Protein AF-A0A4S1F0Q1-F1 (afdb_monomer_lite)

Sequence (139 aa):
LTDDAETRSHYPFAFRLAIGYELTPRQLGVTFEIANTGDEPLPASIGAHPAFNWPLLPELPKEAYRLTFVDSEQAPVRRLKDGLLLPDPQPTPIEGKTLALYEKLFDDDAVILDRPASTSVRYAAARGPAIEMSWRGFN

Radius of gyration: 18.29 Å; chains: 1; bounding box: 44×40×54 Å

pLDDT: mean 96.45, std 3.93, range [58.09, 98.75]

Structure (mmCIF, N/CA/C/O backbone):
data_AF-A0A4S1F0Q1-F1
#
_entry.id   AF-A0A4S1F0Q1-F1
#
loop_
_atom_site.group_PDB
_atom_site.id
_atom_site.type_symbol
_atom_site.label_atom_id
_atom_site.label_alt_id
_atom_site.label_comp_id
_atom_site.label_asym_id
_atom_site.label_entity_id
_atom_site.label_seq_id
_atom_site.pdbx_PDB_ins_code
_atom_site.Cartn_x
_atom_site.Cartn_y
_atom_site.Cartn_z
_atom_site.occupancy
_atom_site.B_iso_or_equiv
_atom_site.auth_seq_id
_atom_site.auth_comp_id
_atom_site.auth_asym_id
_atom_site.auth_atom_id
_atom_site.pdbx_PDB_model_num
ATOM 1 N N . LEU A 1 1 ? 16.302 4.153 -8.874 1.00 95.38 1 LEU A N 1
ATOM 2 C CA . LEU A 1 1 ? 16.896 2.887 -9.337 1.00 95.38 1 LEU A CA 1
ATOM 3 C C . LEU A 1 1 ? 16.873 2.885 -10.856 1.00 95.38 1 LEU A C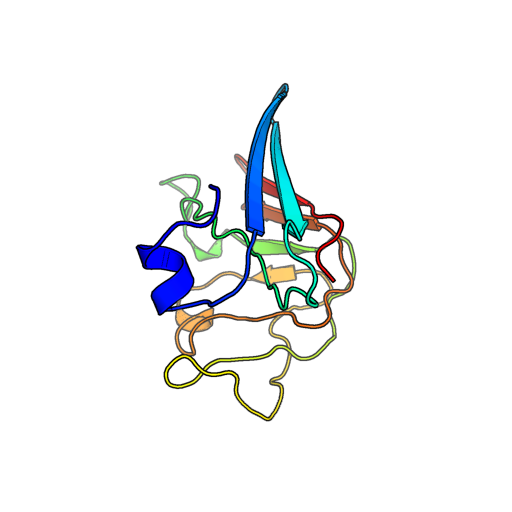 1
ATOM 5 O O . LEU A 1 1 ? 15.839 3.206 -11.428 1.00 95.38 1 LEU A O 1
ATOM 9 N N . THR A 1 2 ? 18.000 2.581 -11.481 1.00 98.19 2 THR A N 1
ATOM 10 C CA . THR A 1 2 ? 18.104 2.328 -12.923 1.00 98.19 2 THR A CA 1
ATOM 11 C C . THR A 1 2 ? 18.621 0.907 -13.075 1.00 98.19 2 THR A C 1
ATOM 13 O O . THR A 1 2 ? 19.352 0.456 -12.193 1.00 98.19 2 THR A O 1
ATOM 16 N N . ASP A 1 3 ? 18.219 0.217 -14.135 1.00 98.00 3 ASP A N 1
ATOM 17 C CA . ASP A 1 3 ? 18.722 -1.118 -14.429 1.00 98.00 3 ASP A CA 1
ATOM 18 C C . ASP A 1 3 ? 20.255 -1.161 -14.556 1.00 98.00 3 ASP A C 1
ATOM 20 O O . ASP A 1 3 ? 20.916 -0.197 -14.949 1.00 98.00 3 ASP A O 1
ATOM 24 N N . ASP A 1 4 ? 20.813 -2.310 -14.208 1.00 98.38 4 ASP A N 1
ATOM 25 C CA . ASP A 1 4 ? 22.236 -2.628 -14.216 1.00 98.38 4 ASP A CA 1
ATOM 26 C C . ASP A 1 4 ? 22.444 -4.110 -14.579 1.00 98.38 4 ASP A C 1
ATOM 28 O O . ASP A 1 4 ? 21.500 -4.834 -14.901 1.00 98.38 4 ASP A O 1
ATOM 32 N N . ALA A 1 5 ? 23.694 -4.577 -14.577 1.00 98.19 5 ALA A N 1
ATOM 33 C CA . ALA A 1 5 ? 24.006 -5.954 -14.956 1.00 98.19 5 ALA A CA 1
ATOM 34 C C . ALA A 1 5 ? 23.354 -7.000 -14.029 1.00 98.19 5 ALA A C 1
ATOM 36 O O . ALA A 1 5 ? 22.962 -8.067 -14.499 1.00 98.19 5 ALA A O 1
ATOM 37 N N . GLU A 1 6 ? 23.226 -6.698 -12.735 1.00 98.00 6 GLU A N 1
ATOM 38 C CA . GLU A 1 6 ? 22.650 -7.612 -11.747 1.00 98.00 6 GLU A CA 1
ATOM 39 C C . GLU A 1 6 ? 21.138 -7.731 -11.942 1.00 98.00 6 GLU A C 1
ATOM 41 O O . GLU A 1 6 ? 20.622 -8.828 -12.159 1.00 98.00 6 GLU A O 1
ATOM 46 N N . THR A 1 7 ? 20.429 -6.602 -11.966 1.00 97.62 7 THR A N 1
ATOM 47 C CA . THR A 1 7 ? 18.976 -6.568 -12.180 1.00 97.62 7 THR A CA 1
ATOM 48 C C . THR A 1 7 ? 18.588 -7.181 -13.527 1.00 97.62 7 THR A C 1
ATOM 50 O O . THR A 1 7 ? 17.666 -7.995 -13.570 1.00 97.62 7 THR A O 1
ATOM 53 N N . ARG A 1 8 ? 19.340 -6.908 -14.605 1.00 96.94 8 ARG A N 1
ATOM 54 C CA . ARG A 1 8 ? 19.107 -7.501 -15.937 1.00 96.94 8 ARG A CA 1
ATOM 55 C C . ARG A 1 8 ? 19.294 -9.013 -15.992 1.00 96.94 8 ARG A C 1
ATOM 57 O O . ARG A 1 8 ? 18.697 -9.653 -16.854 1.00 96.94 8 ARG A O 1
ATOM 64 N N . SER A 1 9 ? 20.096 -9.594 -15.098 1.00 98.00 9 SER A N 1
ATOM 65 C CA . SER A 1 9 ? 20.259 -11.053 -15.035 1.00 98.00 9 SER A CA 1
ATOM 66 C C . SER A 1 9 ? 18.996 -11.769 -14.534 1.00 98.00 9 SER A C 1
ATOM 68 O O . SER A 1 9 ? 18.768 -12.925 -14.887 1.00 98.00 9 SER A O 1
ATOM 70 N N . HIS A 1 10 ? 18.150 -11.070 -13.768 1.00 97.75 10 HIS A N 1
ATOM 71 C CA . HIS A 1 10 ? 16.900 -11.592 -13.207 1.00 97.75 10 HIS A CA 1
ATOM 72 C C . HIS A 1 10 ? 15.646 -11.063 -13.916 1.00 97.75 10 HIS A C 1
ATOM 74 O O . HIS A 1 10 ? 14.638 -11.761 -13.999 1.00 97.75 10 HIS A O 1
ATOM 80 N N . TYR A 1 11 ? 15.699 -9.832 -14.418 1.00 97.25 11 TYR A N 1
ATOM 81 C CA . TYR A 1 11 ? 14.596 -9.123 -15.052 1.00 97.25 11 TYR A CA 1
ATOM 82 C C . TYR A 1 11 ? 15.150 -8.365 -16.272 1.00 97.25 11 TYR A C 1
ATOM 84 O O . TYR A 1 11 ? 15.634 -7.241 -16.125 1.00 97.25 11 TYR A O 1
ATOM 92 N N . PRO A 1 12 ? 15.155 -8.984 -17.471 1.00 96.75 12 PRO A N 1
ATOM 93 C CA . PRO A 1 12 ? 15.957 -8.555 -18.623 1.00 96.75 12 PRO A CA 1
ATOM 94 C C . PRO A 1 12 ? 15.345 -7.369 -19.390 1.00 96.75 12 PRO A C 1
ATOM 96 O O . PRO A 1 12 ? 15.299 -7.370 -20.615 1.00 96.75 12 PRO A O 1
ATOM 99 N N . PHE A 1 13 ? 14.886 -6.343 -18.676 1.00 98.00 13 PHE A N 1
ATOM 100 C CA . PHE A 1 13 ? 14.301 -5.134 -19.248 1.00 98.00 13 PHE A CA 1
ATOM 101 C C . PHE A 1 13 ? 15.080 -3.898 -18.805 1.00 98.00 13 PHE A C 1
ATOM 103 O O . PHE A 1 13 ? 15.554 -3.819 -17.672 1.00 98.00 13 PHE A O 1
ATOM 110 N N . ALA A 1 14 ? 15.185 -2.911 -19.694 1.00 98.06 14 ALA A N 1
ATOM 111 C CA . ALA A 1 14 ? 15.681 -1.591 -19.328 1.00 98.06 14 ALA A CA 1
ATOM 112 C C . ALA A 1 14 ? 14.584 -0.817 -18.584 1.00 98.06 14 ALA A C 1
ATOM 114 O O . ALA A 1 14 ? 13.435 -0.774 -19.034 1.00 98.06 14 ALA A O 1
ATOM 115 N N . PHE A 1 15 ? 14.914 -0.213 -17.443 1.00 98.38 15 PHE A N 1
ATOM 116 C CA . PHE A 1 15 ? 13.941 0.541 -16.663 1.00 98.38 15 PHE A CA 1
ATOM 117 C C . PHE A 1 15 ? 14.588 1.629 -15.810 1.00 98.38 15 PHE A C 1
ATOM 119 O O . PHE A 1 15 ? 15.729 1.541 -15.356 1.00 98.38 15 PHE A O 1
ATOM 126 N N . ARG A 1 16 ? 13.786 2.642 -15.484 1.00 98.44 16 ARG A N 1
ATOM 127 C CA . ARG A 1 16 ? 14.073 3.571 -14.390 1.00 98.44 16 ARG A CA 1
ATOM 128 C C . ARG A 1 16 ? 12.883 3.616 -13.444 1.00 98.44 16 ARG A C 1
ATOM 130 O O . ARG A 1 16 ? 11.781 3.956 -13.857 1.00 98.44 16 ARG A O 1
ATOM 137 N N . LEU A 1 17 ? 13.131 3.321 -12.172 1.00 98.06 17 LEU A N 1
ATOM 138 C CA . LEU A 1 17 ? 12.187 3.488 -11.070 1.00 98.06 17 LEU A CA 1
ATOM 139 C C . LEU A 1 17 ? 12.612 4.690 -10.219 1.00 98.06 17 LEU A C 1
ATOM 141 O O . LEU A 1 17 ? 13.713 4.706 -9.656 1.00 98.06 17 LEU A O 1
ATOM 145 N N . ALA A 1 18 ? 11.733 5.677 -10.090 1.00 98.25 18 ALA A N 1
ATOM 146 C CA . ALA A 1 18 ? 11.882 6.785 -9.155 1.00 98.25 18 ALA A CA 1
ATOM 147 C C . ALA A 1 18 ? 10.750 6.756 -8.120 1.00 98.25 18 ALA A C 1
ATOM 149 O O . ALA A 1 18 ? 9.597 6.494 -8.457 1.00 98.25 18 ALA A O 1
ATOM 150 N N . ILE A 1 19 ? 11.098 7.011 -6.856 1.00 97.81 19 ILE A N 1
ATOM 151 C CA . ILE A 1 19 ? 10.135 7.146 -5.761 1.00 97.81 19 ILE A CA 1
ATOM 152 C C . ILE A 1 19 ? 10.339 8.525 -5.140 1.00 97.81 19 ILE A C 1
ATOM 154 O O . ILE A 1 19 ? 11.416 8.817 -4.616 1.00 97.81 19 ILE A O 1
ATOM 158 N N . GLY A 1 20 ? 9.323 9.374 -5.248 1.00 98.00 20 GLY A N 1
ATOM 159 C CA . GLY A 1 20 ? 9.294 10.704 -4.650 1.00 98.00 20 GLY A CA 1
ATOM 160 C C . GLY A 1 20 ? 8.583 10.683 -3.302 1.00 98.00 20 GLY A C 1
ATOM 161 O O . GLY A 1 20 ? 7.559 10.019 -3.161 1.00 98.00 20 GLY A O 1
ATOM 162 N N . TYR A 1 21 ? 9.111 11.435 -2.336 1.00 98.19 21 TYR A N 1
ATOM 163 C CA . TYR A 1 21 ? 8.497 11.636 -1.025 1.00 98.19 21 TYR A CA 1
ATOM 164 C C . TYR A 1 21 ? 8.284 13.129 -0.782 1.00 98.19 21 TYR A C 1
ATOM 166 O O . TYR A 1 21 ? 9.223 13.915 -0.907 1.00 98.19 21 TYR A O 1
ATOM 174 N N . GLU A 1 22 ? 7.068 13.511 -0.404 1.00 98.44 22 GLU A N 1
ATOM 175 C CA . GLU A 1 22 ? 6.708 14.895 -0.090 1.00 98.44 22 GLU A CA 1
ATOM 176 C C . GLU A 1 22 ? 6.056 14.967 1.291 1.00 98.44 22 GLU A C 1
ATOM 178 O O . GLU A 1 22 ? 5.091 14.259 1.574 1.00 98.44 22 GLU A O 1
ATOM 183 N N . LEU A 1 23 ? 6.577 15.832 2.161 1.00 98.44 23 LEU A N 1
ATOM 184 C CA . LEU A 1 23 ? 6.001 16.077 3.478 1.00 98.44 23 LEU A CA 1
ATOM 185 C C . LEU A 1 23 ? 5.192 17.369 3.461 1.00 98.44 23 LEU A C 1
ATOM 187 O O . LEU A 1 23 ? 5.725 18.446 3.198 1.00 98.44 23 LEU A O 1
ATOM 191 N N . THR A 1 24 ? 3.922 17.264 3.831 1.00 97.81 24 THR A N 1
ATOM 192 C CA . THR A 1 24 ? 3.050 18.410 4.101 1.00 97.81 24 THR A CA 1
ATOM 193 C C . THR A 1 24 ? 2.450 18.268 5.506 1.00 97.81 24 THR A C 1
ATOM 195 O O . THR A 1 24 ? 2.610 17.225 6.153 1.00 97.81 24 THR A O 1
ATOM 198 N N . PRO A 1 25 ? 1.806 19.308 6.070 1.00 98.00 25 PRO A N 1
ATOM 199 C CA . PRO A 1 25 ? 1.261 19.220 7.420 1.00 98.00 25 PRO A CA 1
ATOM 200 C C . PRO A 1 25 ? 0.311 18.022 7.589 1.00 98.00 25 PRO A C 1
ATOM 202 O O . PRO A 1 25 ? -0.795 18.020 7.057 1.00 98.00 25 PRO A O 1
ATOM 205 N N . ARG A 1 26 ? 0.732 17.039 8.402 1.00 96.62 26 ARG A N 1
ATOM 206 C CA . ARG A 1 26 ? 0.011 15.784 8.705 1.00 96.62 26 ARG A CA 1
ATOM 207 C C . ARG A 1 26 ? -0.144 14.808 7.526 1.00 96.62 26 ARG A C 1
ATOM 209 O O . ARG A 1 26 ? -1.021 13.952 7.584 1.00 96.62 26 ARG A O 1
ATOM 216 N N . GLN A 1 27 ? 0.698 14.895 6.497 1.00 98.12 27 GLN A N 1
ATOM 217 C CA . GLN A 1 27 ? 0.630 13.991 5.347 1.00 98.12 27 GLN A CA 1
ATOM 218 C C . GLN A 1 27 ? 2.023 13.694 4.773 1.00 98.12 27 GLN A C 1
ATOM 220 O O . GLN A 1 27 ? 2.881 14.572 4.682 1.00 98.12 27 GLN A O 1
ATOM 225 N N . LEU A 1 28 ? 2.219 12.439 4.363 1.00 98.31 28 LEU A N 1
ATOM 226 C CA . LEU A 1 28 ? 3.344 11.986 3.548 1.00 98.31 28 LEU A CA 1
ATOM 227 C C . LEU A 1 28 ? 2.797 11.565 2.180 1.00 98.31 28 LEU A C 1
ATOM 229 O O . LEU A 1 28 ? 2.034 10.605 2.090 1.00 98.31 28 LEU A O 1
ATOM 233 N N . GLY A 1 29 ? 3.166 12.292 1.129 1.00 97.94 29 GLY A N 1
ATOM 234 C CA . GLY A 1 29 ? 2.940 11.896 -0.256 1.00 97.94 29 GLY A CA 1
ATOM 235 C C . GLY A 1 29 ? 4.036 10.945 -0.727 1.00 97.94 29 GLY A C 1
ATOM 236 O O . GLY A 1 29 ? 5.213 11.184 -0.453 1.00 97.94 29 GLY A O 1
ATOM 237 N N . VAL A 1 30 ? 3.648 9.880 -1.431 1.00 97.75 30 VAL A N 1
ATOM 238 C CA . VAL A 1 30 ? 4.567 8.929 -2.068 1.00 97.75 30 VAL A CA 1
ATOM 239 C C . VAL A 1 30 ? 4.164 8.777 -3.530 1.00 97.75 30 VAL A C 1
ATOM 241 O O . VAL A 1 30 ? 3.033 8.390 -3.819 1.00 97.75 30 VAL A O 1
ATOM 244 N N . THR A 1 31 ? 5.087 9.073 -4.440 1.00 97.50 31 THR A N 1
ATOM 245 C CA . THR A 1 31 ? 4.862 8.987 -5.889 1.00 97.50 31 THR A CA 1
ATOM 246 C C . THR A 1 31 ? 5.794 7.947 -6.486 1.00 97.50 31 THR A C 1
ATOM 248 O O . THR A 1 31 ? 7.002 8.019 -6.273 1.00 97.50 31 THR A O 1
ATOM 251 N N . PHE A 1 32 ? 5.242 7.005 -7.249 1.00 97.00 32 PHE A N 1
ATOM 252 C CA . PHE A 1 32 ? 6.000 5.992 -7.981 1.00 97.00 32 PHE A CA 1
ATOM 253 C C . PHE A 1 32 ? 6.016 6.343 -9.467 1.00 97.00 32 PHE A C 1
ATOM 255 O O . PHE A 1 32 ? 4.962 6.521 -10.074 1.00 97.00 32 PHE A O 1
ATOM 262 N N . GLU A 1 33 ? 7.204 6.402 -10.058 1.00 96.88 33 GLU A N 1
ATOM 263 C CA . GLU A 1 33 ? 7.391 6.607 -11.493 1.00 96.88 33 GLU A CA 1
ATOM 264 C C . GLU A 1 33 ? 8.216 5.459 -12.066 1.00 96.88 33 GLU A C 1
ATOM 266 O O . GLU A 1 33 ? 9.357 5.236 -11.652 1.00 96.88 33 GLU A O 1
ATOM 271 N N . ILE A 1 34 ? 7.644 4.744 -13.036 1.00 96.56 34 ILE A N 1
ATOM 272 C CA . ILE A 1 34 ? 8.327 3.696 -13.798 1.00 96.56 34 ILE A CA 1
ATOM 273 C C . ILE A 1 34 ? 8.429 4.169 -15.239 1.00 96.56 34 ILE A C 1
ATOM 275 O O . ILE A 1 34 ? 7.416 4.395 -15.897 1.00 96.56 34 ILE A O 1
ATOM 279 N N . ALA A 1 35 ? 9.655 4.308 -15.726 1.00 97.81 35 ALA A N 1
ATOM 280 C CA . ALA A 1 35 ? 9.930 4.616 -17.117 1.00 97.81 35 ALA A CA 1
ATOM 281 C C . ALA A 1 35 ? 10.498 3.382 -17.818 1.00 97.81 35 ALA A C 1
ATOM 283 O O . ALA A 1 35 ? 11.486 2.802 -17.360 1.00 97.81 35 ALA A O 1
ATOM 284 N N . ASN A 1 36 ? 9.887 3.024 -18.948 1.00 98.25 36 ASN A N 1
ATOM 285 C CA . ASN A 1 36 ? 10.488 2.119 -19.915 1.00 98.25 36 ASN A CA 1
ATOM 286 C C . ASN A 1 36 ? 11.561 2.883 -20.697 1.00 98.25 36 ASN A C 1
ATOM 288 O O . ASN A 1 36 ? 11.247 3.843 -21.398 1.00 98.25 36 ASN A O 1
ATOM 292 N N . THR A 1 37 ? 12.819 2.492 -20.524 1.00 98.19 37 THR A N 1
ATOM 293 C CA . THR A 1 37 ? 13.982 3.120 -21.172 1.00 98.19 37 THR A CA 1
ATOM 294 C C . THR A 1 37 ? 14.543 2.273 -22.315 1.00 98.19 37 THR A C 1
ATOM 296 O O . THR A 1 37 ? 15.572 2.635 -22.881 1.00 98.19 37 THR A O 1
ATOM 299 N N . GLY A 1 38 ? 13.891 1.152 -22.637 1.00 97.12 38 GLY A N 1
ATOM 300 C CA . GLY A 1 38 ? 14.239 0.280 -23.752 1.00 97.12 38 GLY A CA 1
ATOM 301 C C . GLY A 1 38 ? 13.224 0.342 -24.889 1.00 97.12 38 GLY A C 1
ATOM 302 O O . GLY A 1 38 ? 12.268 1.116 -24.860 1.00 97.12 38 GLY A O 1
ATOM 303 N N . ASP A 1 39 ? 13.437 -0.524 -25.877 1.00 97.00 39 ASP A N 1
ATOM 304 C CA . ASP A 1 39 ? 12.642 -0.565 -27.111 1.00 97.00 39 ASP A CA 1
ATOM 305 C C . ASP A 1 39 ? 11.552 -1.656 -27.098 1.00 97.00 39 ASP A C 1
ATOM 307 O O . ASP A 1 39 ? 10.748 -1.754 -28.025 1.00 97.00 39 ASP A O 1
ATOM 311 N N . GLU A 1 40 ? 11.499 -2.474 -26.044 1.00 96.38 40 GLU A N 1
ATOM 312 C CA . GLU A 1 40 ? 10.512 -3.545 -25.864 1.00 96.38 40 GLU A CA 1
ATOM 313 C C . GLU A 1 40 ? 9.456 -3.164 -24.816 1.00 96.38 40 GLU A C 1
ATOM 315 O O . GLU A 1 40 ? 9.729 -2.339 -23.941 1.00 96.38 40 GLU A O 1
ATOM 320 N N . PRO A 1 41 ? 8.244 -3.750 -24.846 1.00 97.94 41 PRO A N 1
ATOM 321 C CA . PRO A 1 41 ? 7.269 -3.568 -23.774 1.00 97.94 41 PRO A CA 1
ATOM 322 C C . PRO A 1 41 ? 7.841 -3.963 -22.404 1.00 97.94 41 PRO A C 1
ATOM 324 O O . PRO A 1 41 ? 8.399 -5.046 -22.257 1.00 97.94 41 PRO A O 1
ATOM 327 N N . LEU A 1 42 ? 7.657 -3.107 -21.394 1.00 97.50 42 LEU A N 1
ATOM 328 C CA . LEU A 1 42 ? 8.118 -3.332 -20.019 1.00 97.50 42 LEU A CA 1
ATOM 329 C C . LEU A 1 42 ? 6.982 -3.909 -19.143 1.00 97.50 42 LEU A C 1
ATOM 331 O O . LEU A 1 42 ? 6.084 -3.152 -18.760 1.00 97.50 42 LEU A O 1
ATOM 335 N N . PRO A 1 43 ? 6.991 -5.208 -18.786 1.00 97.31 43 PRO A N 1
ATOM 336 C CA . PRO A 1 43 ? 5.975 -5.810 -17.922 1.00 97.31 43 PRO A CA 1
ATOM 337 C C . PRO A 1 43 ? 6.236 -5.515 -16.437 1.00 97.31 43 PRO A C 1
ATOM 339 O O . PRO A 1 43 ? 6.959 -6.246 -15.772 1.00 97.31 43 PRO A O 1
ATOM 342 N N . ALA A 1 44 ? 5.610 -4.477 -15.882 1.00 94.94 44 ALA A N 1
ATOM 343 C CA . ALA A 1 44 ? 5.835 -4.069 -14.494 1.00 94.94 44 ALA A CA 1
ATOM 344 C C . ALA A 1 44 ? 4.584 -4.179 -13.609 1.00 94.94 44 ALA A C 1
ATOM 346 O O . ALA A 1 44 ? 3.467 -3.894 -14.039 1.00 94.94 44 ALA A O 1
ATOM 347 N N . SER A 1 45 ? 4.806 -4.520 -12.339 1.00 94.06 45 SER A N 1
ATOM 348 C CA . SER A 1 45 ? 3.858 -4.334 -11.237 1.00 94.06 45 SER A CA 1
ATOM 349 C C . SER A 1 45 ? 4.599 -3.682 -10.073 1.00 94.06 45 SER A C 1
ATOM 351 O O . SER A 1 45 ? 5.748 -4.029 -9.794 1.00 94.06 45 SER A O 1
ATOM 353 N N . ILE A 1 46 ? 3.972 -2.705 -9.424 1.00 94.12 46 ILE A N 1
ATOM 354 C CA . ILE A 1 46 ? 4.566 -1.918 -8.342 1.00 94.12 46 ILE A CA 1
ATOM 355 C C . ILE A 1 46 ? 3.559 -1.787 -7.212 1.00 94.12 46 ILE A C 1
ATOM 357 O O . ILE A 1 46 ? 2.359 -1.654 -7.441 1.00 94.12 46 ILE A O 1
ATOM 361 N N . GLY A 1 47 ? 4.061 -1.818 -5.986 1.00 93.25 47 GLY A N 1
ATOM 362 C CA . GLY A 1 47 ? 3.264 -1.690 -4.779 1.00 93.25 47 GLY A CA 1
ATOM 363 C C . GLY A 1 47 ? 4.050 -0.996 -3.679 1.00 93.25 47 GLY A C 1
ATOM 364 O O . GLY A 1 47 ? 5.274 -0.871 -3.746 1.00 93.25 47 GLY A O 1
ATOM 365 N N . ALA A 1 48 ? 3.329 -0.564 -2.651 1.00 93.50 48 ALA A N 1
ATOM 366 C CA . ALA A 1 48 ? 3.898 -0.092 -1.399 1.00 93.50 48 ALA A CA 1
ATOM 367 C C . ALA A 1 48 ? 3.586 -1.105 -0.291 1.00 93.50 48 ALA A C 1
ATOM 369 O O . ALA A 1 48 ? 2.546 -1.759 -0.328 1.00 93.50 48 ALA A O 1
ATOM 370 N N . HIS A 1 49 ? 4.461 -1.208 0.711 1.00 95.00 49 HIS A N 1
ATOM 371 C CA . HIS A 1 49 ? 4.263 -2.112 1.848 1.00 95.00 49 HIS A CA 1
ATOM 372 C C . HIS A 1 49 ? 4.466 -1.397 3.201 1.00 95.00 49 HIS A C 1
ATOM 374 O O . HIS A 1 49 ? 5.338 -1.786 3.985 1.00 95.00 49 HIS A O 1
ATOM 380 N N . PRO A 1 50 ? 3.716 -0.309 3.488 1.00 95.75 50 PRO A N 1
ATOM 381 C CA . PRO A 1 50 ? 3.823 0.375 4.770 1.00 95.75 50 PRO A CA 1
ATOM 382 C C . PRO A 1 50 ? 3.305 -0.519 5.903 1.00 95.75 50 PRO A C 1
ATOM 384 O O . PRO A 1 50 ? 2.233 -1.114 5.804 1.00 95.75 50 PRO A O 1
ATOM 387 N N . ALA A 1 51 ? 4.052 -0.571 7.004 1.00 96.50 51 ALA A N 1
ATOM 388 C CA . ALA A 1 51 ? 3.619 -1.197 8.246 1.00 96.50 51 ALA A CA 1
ATOM 389 C C . ALA A 1 51 ? 3.385 -0.111 9.301 1.00 96.50 51 ALA A C 1
ATOM 391 O O . ALA A 1 51 ? 4.257 0.722 9.554 1.00 96.50 51 ALA A O 1
ATOM 392 N N . PHE A 1 52 ? 2.204 -0.124 9.916 1.00 96.94 52 PHE A N 1
ATOM 393 C CA . PHE A 1 52 ? 1.837 0.802 10.984 1.00 96.94 52 PHE A CA 1
ATOM 394 C C . PHE A 1 52 ? 1.745 0.064 12.318 1.00 96.94 52 PHE A C 1
ATOM 396 O O . PHE A 1 52 ? 1.364 -1.105 12.366 1.00 96.94 52 PHE A O 1
ATOM 403 N N . ASN A 1 53 ? 2.065 0.760 13.409 1.00 97.81 53 ASN A N 1
ATOM 404 C CA . ASN A 1 53 ? 1.938 0.199 14.752 1.00 97.81 53 ASN A CA 1
ATOM 405 C C . ASN A 1 53 ? 0.485 -0.203 15.041 1.00 97.81 53 ASN A C 1
ATOM 407 O O . ASN A 1 53 ? -0.431 0.593 14.838 1.00 97.81 53 ASN A O 1
ATOM 411 N N . TRP A 1 54 ? 0.295 -1.412 15.570 1.00 96.88 54 TRP A N 1
ATOM 412 C CA . TRP A 1 54 ? -0.994 -1.908 16.044 1.00 96.88 54 TRP A CA 1
ATOM 413 C C . TRP A 1 54 ? -0.824 -2.563 17.423 1.00 96.88 54 TRP A C 1
ATOM 415 O O . TRP A 1 54 ? -0.244 -3.650 17.514 1.00 96.88 54 TRP A O 1
ATOM 425 N N . PRO A 1 55 ? -1.312 -1.923 18.503 1.00 97.12 55 PRO A N 1
ATOM 426 C CA . PRO A 1 55 ? -2.132 -0.701 18.533 1.00 97.12 55 PRO A CA 1
ATOM 427 C C . PRO A 1 55 ? -1.344 0.607 18.298 1.00 97.12 55 PRO A C 1
ATOM 429 O O . PRO A 1 55 ? -0.146 0.678 18.559 1.00 97.12 55 PRO A O 1
ATOM 432 N N . LEU A 1 56 ? -2.031 1.667 17.838 1.00 97.50 56 LEU A N 1
ATOM 433 C CA . LEU A 1 56 ? -1.449 3.023 17.734 1.00 97.50 56 LEU A CA 1
ATOM 434 C C . LEU A 1 56 ? -1.232 3.687 19.103 1.00 97.50 56 LEU A C 1
ATOM 436 O O . LEU A 1 56 ? -0.422 4.602 19.223 1.00 97.50 56 LEU A O 1
ATOM 440 N N . LEU A 1 57 ? -1.997 3.269 20.111 1.00 97.62 57 LEU A N 1
ATOM 441 C CA . LEU A 1 57 ? -1.906 3.724 21.491 1.00 97.62 57 LEU A CA 1
ATOM 442 C C . LEU A 1 57 ? -1.740 2.499 22.395 1.00 97.62 57 LEU A C 1
ATOM 444 O O . LEU A 1 57 ? -2.576 1.597 22.322 1.00 97.62 57 LEU A O 1
ATOM 448 N N . PRO A 1 58 ? -0.700 2.444 23.243 1.00 95.50 58 PRO A N 1
ATOM 449 C CA . PRO A 1 58 ? -0.392 1.255 24.035 1.00 95.50 58 PRO A CA 1
ATOM 450 C C . PRO A 1 58 ? -1.484 0.907 25.055 1.00 95.50 58 PRO A C 1
ATOM 452 O O . PRO A 1 58 ? -1.589 -0.245 25.460 1.00 95.50 58 PRO A O 1
ATOM 455 N N . GLU A 1 59 ? -2.307 1.874 25.475 1.00 97.25 59 GLU A N 1
ATOM 456 C CA . GLU A 1 59 ? -3.388 1.647 26.437 1.00 97.25 59 GLU A CA 1
ATOM 457 C C . GLU A 1 59 ? -4.698 1.138 25.813 1.00 97.25 59 GLU A C 1
ATOM 459 O O . GLU A 1 59 ? -5.652 0.856 26.541 1.00 97.25 59 GLU A O 1
ATOM 464 N N . LEU A 1 60 ? -4.788 1.063 24.481 1.00 97.88 60 LEU A N 1
ATOM 465 C CA . LEU A 1 60 ? -5.952 0.524 23.782 1.00 97.88 60 LEU A CA 1
ATOM 466 C C . LEU A 1 60 ? -5.690 -0.916 23.318 1.00 97.88 60 LEU A C 1
ATOM 468 O O . LEU A 1 60 ? -4.624 -1.191 22.769 1.00 97.88 60 LEU A O 1
ATOM 472 N N . PRO A 1 61 ? -6.664 -1.832 23.473 1.00 97.44 61 PRO A N 1
ATOM 473 C CA . PRO A 1 61 ? -6.531 -3.185 22.947 1.00 97.44 61 PRO A CA 1
ATOM 474 C C . PRO A 1 61 ? -6.548 -3.177 21.412 1.00 97.44 61 PRO A C 1
ATOM 476 O O . PRO A 1 61 ? -7.097 -2.262 20.786 1.00 97.44 61 PRO A O 1
ATOM 479 N N . LYS A 1 62 ? -5.978 -4.214 20.791 1.00 97.12 62 LYS A N 1
ATOM 480 C CA . LYS A 1 62 ? -5.907 -4.353 19.328 1.00 97.12 62 LYS A CA 1
ATOM 481 C C . LYS A 1 62 ? -7.292 -4.324 18.679 1.00 97.12 62 LYS A C 1
ATOM 483 O O . LYS A 1 62 ? -7.470 -3.665 17.655 1.00 97.12 62 LYS A O 1
ATOM 488 N N . GLU A 1 63 ? -8.265 -4.948 19.327 1.00 97.50 63 GLU A N 1
ATOM 489 C CA . GLU A 1 63 ? -9.656 -5.093 18.893 1.00 97.50 63 GLU A CA 1
ATOM 490 C C . GLU A 1 63 ? -10.432 -3.767 18.932 1.00 97.50 63 GLU A C 1
ATOM 492 O O . GLU A 1 63 ? -11.517 -3.660 18.364 1.00 97.50 63 GLU A O 1
ATOM 497 N N . ALA A 1 64 ? -9.888 -2.721 19.570 1.00 98.00 64 ALA A N 1
ATOM 498 C CA . ALA A 1 64 ? -10.482 -1.386 19.516 1.00 98.00 64 ALA A CA 1
ATOM 499 C C . ALA A 1 64 ? -10.325 -0.723 18.137 1.00 98.00 64 ALA A C 1
ATOM 501 O O . ALA A 1 64 ? -10.973 0.298 17.881 1.00 98.00 64 ALA A O 1
ATOM 502 N N . TYR A 1 65 ? -9.456 -1.258 17.272 1.00 98.62 65 TYR A N 1
ATOM 503 C CA . TYR A 1 65 ? -9.123 -0.688 15.973 1.00 98.62 65 TYR A CA 1
ATOM 504 C C . TYR A 1 65 ? -9.900 -1.340 14.831 1.00 98.62 65 TYR A C 1
ATOM 506 O O . TYR A 1 65 ? -10.224 -2.525 14.841 1.00 98.62 65 TYR A O 1
ATOM 514 N N . ARG A 1 66 ? -10.158 -0.541 13.798 1.00 98.69 66 ARG A N 1
ATOM 515 C CA . ARG A 1 66 ? -10.803 -0.977 12.560 1.00 98.69 66 ARG A CA 1
ATOM 516 C C . ARG A 1 66 ? -10.218 -0.248 11.362 1.00 98.69 66 ARG A C 1
ATOM 518 O O . ARG A 1 66 ? -9.686 0.858 11.511 1.00 98.69 66 ARG A O 1
ATOM 525 N N . LEU A 1 67 ? -10.378 -0.846 10.187 1.00 98.62 67 LEU A N 1
ATOM 526 C CA . LEU A 1 67 ? -10.295 -0.123 8.924 1.00 98.62 67 LEU A CA 1
ATOM 527 C C . LEU A 1 67 ? -11.695 0.357 8.537 1.00 98.62 67 LEU A C 1
ATOM 529 O O . LEU A 1 67 ? -12.674 -0.378 8.666 1.00 98.62 67 LEU A O 1
ATOM 533 N N . THR A 1 68 ? -11.802 1.606 8.100 1.00 98.75 68 THR A N 1
ATOM 534 C CA . THR A 1 68 ? -13.039 2.192 7.580 1.00 98.75 68 THR A CA 1
ATOM 535 C C . THR A 1 68 ? -12.793 2.708 6.172 1.00 98.75 68 THR A C 1
ATOM 537 O O . THR A 1 68 ? -11.944 3.573 5.967 1.00 98.75 68 THR A O 1
ATOM 540 N N . PHE A 1 69 ? -13.531 2.155 5.224 1.00 98.44 69 PHE A N 1
ATOM 541 C CA . PHE A 1 69 ? -13.503 2.483 3.807 1.00 98.44 69 PHE A CA 1
ATOM 542 C C . PHE A 1 69 ? -14.459 3.645 3.501 1.00 98.44 69 PHE A C 1
ATOM 544 O O . PHE A 1 69 ? -15.398 3.911 4.261 1.00 98.44 69 PHE A O 1
ATOM 551 N N . VAL A 1 70 ? -14.216 4.366 2.405 1.00 97.69 70 VAL A N 1
ATOM 552 C CA . VAL A 1 70 ? -15.091 5.476 1.983 1.00 97.69 70 VAL A CA 1
ATOM 553 C C . VAL A 1 70 ? -16.402 4.946 1.414 1.00 97.69 70 VAL A C 1
ATOM 555 O O . VAL A 1 70 ? -17.462 5.495 1.727 1.00 97.69 70 VAL A O 1
ATOM 558 N N . ASP A 1 71 ? -16.350 3.843 0.673 1.00 97.56 71 ASP A N 1
ATOM 559 C CA . ASP A 1 71 ? -17.490 3.174 0.055 1.00 97.56 71 ASP A CA 1
ATOM 560 C C . ASP A 1 71 ? -17.702 1.772 0.636 1.00 97.56 71 ASP A C 1
ATOM 562 O O . ASP A 1 71 ? -16.933 1.297 1.473 1.00 97.56 71 ASP A O 1
ATOM 566 N N . SER A 1 72 ? -18.822 1.135 0.281 1.00 97.25 72 SER A N 1
ATOM 567 C CA . SER A 1 72 ? -19.108 -0.219 0.762 1.00 97.25 72 SER A CA 1
ATOM 568 C C . SER A 1 72 ? -18.273 -1.245 -0.005 1.00 97.25 72 SER A C 1
ATOM 570 O O . SER A 1 72 ? -18.376 -1.326 -1.224 1.00 97.25 72 SER A O 1
ATOM 572 N N . GLU A 1 73 ? -17.525 -2.080 0.713 1.00 97.31 73 GLU A N 1
ATOM 573 C CA . GLU A 1 73 ? -16.658 -3.116 0.141 1.00 97.31 73 GLU A CA 1
ATOM 574 C C . GLU A 1 73 ? -17.342 -4.489 0.208 1.00 97.31 73 GLU A C 1
ATOM 576 O O . GLU A 1 73 ? -17.154 -5.262 1.147 1.00 97.31 73 GLU A O 1
ATOM 581 N N . GLN A 1 74 ? -18.184 -4.787 -0.784 1.00 95.31 74 GLN A N 1
ATOM 582 C CA . GLN A 1 74 ? -18.949 -6.046 -0.845 1.00 95.31 74 GLN A CA 1
ATOM 583 C C . GLN A 1 74 ? -18.300 -7.114 -1.735 1.00 95.31 74 GLN A C 1
ATOM 585 O O . GLN A 1 74 ? -18.739 -8.266 -1.742 1.00 95.31 74 GLN A O 1
ATOM 590 N N . ALA A 1 75 ? -17.284 -6.739 -2.517 1.00 97.00 75 ALA A N 1
ATOM 591 C CA . ALA A 1 75 ? -16.600 -7.666 -3.403 1.00 97.00 75 ALA A CA 1
ATOM 592 C C . ALA A 1 75 ? -15.893 -8.767 -2.587 1.00 97.00 75 ALA A C 1
ATOM 594 O O . ALA A 1 75 ? -15.298 -8.465 -1.552 1.00 97.00 75 ALA A O 1
ATOM 595 N N . PRO A 1 76 ? -15.929 -10.034 -3.040 1.00 97.44 76 PRO A N 1
ATOM 596 C CA . PRO A 1 76 ? -15.109 -11.097 -2.471 1.00 97.44 76 PRO A CA 1
ATOM 597 C C . PRO A 1 76 ? -13.623 -10.722 -2.427 1.00 97.44 76 PRO A C 1
ATOM 599 O O . PRO A 1 76 ? -13.134 -10.039 -3.326 1.00 97.44 76 PRO A O 1
ATOM 602 N N . VAL A 1 77 ? -12.909 -11.215 -1.418 1.00 97.31 77 VAL A N 1
ATOM 603 C CA . VAL A 1 77 ? -11.463 -11.009 -1.259 1.00 97.31 77 VAL A CA 1
ATOM 604 C C . VAL A 1 77 ? -10.678 -12.174 -1.854 1.00 97.31 77 VAL A C 1
ATOM 606 O O . VAL A 1 77 ? -11.206 -13.269 -2.061 1.00 97.31 77 VAL A O 1
ATOM 609 N N . ARG A 1 78 ? -9.386 -11.967 -2.090 1.00 97.06 78 ARG A N 1
ATOM 610 C CA . ARG A 1 78 ? -8.432 -13.038 -2.379 1.00 97.06 78 ARG A CA 1
ATOM 611 C C . ARG A 1 78 ? -7.608 -13.359 -1.139 1.00 97.06 78 ARG A C 1
ATOM 613 O O . ARG A 1 78 ? -7.414 -12.516 -0.264 1.00 97.06 78 ARG A O 1
ATOM 620 N N . ARG A 1 79 ? -7.148 -14.605 -1.082 1.00 96.94 79 ARG A N 1
ATOM 621 C CA . ARG A 1 79 ? -6.288 -15.157 -0.033 1.00 96.94 79 ARG A CA 1
ATOM 622 C C . ARG A 1 79 ? -5.111 -15.876 -0.671 1.00 96.94 79 ARG A C 1
ATOM 624 O O . ARG A 1 79 ? -5.147 -16.181 -1.869 1.00 96.94 79 ARG A O 1
ATOM 631 N N . LEU A 1 80 ? -4.088 -16.129 0.131 1.00 95.25 80 LEU A N 1
ATOM 632 C CA . LEU A 1 80 ? -2.858 -16.764 -0.311 1.00 95.25 80 LEU A CA 1
ATOM 633 C C . LEU A 1 80 ? -2.739 -18.176 0.260 1.00 95.25 80 LEU A C 1
ATOM 635 O O . LEU A 1 80 ? -3.278 -18.493 1.318 1.00 95.25 80 LEU A O 1
ATOM 639 N N . LYS A 1 81 ? -2.003 -19.021 -0.453 1.00 93.19 81 LYS A N 1
ATOM 640 C CA . LYS A 1 81 ? -1.466 -20.277 0.057 1.00 93.19 81 LYS A CA 1
ATOM 641 C C . LYS A 1 81 ? -0.075 -20.467 -0.523 1.00 93.19 81 LYS A C 1
ATOM 643 O O . LYS A 1 81 ? 0.102 -20.352 -1.733 1.00 93.19 81 LYS A O 1
ATOM 648 N N . ASP A 1 82 ? 0.900 -20.725 0.343 1.00 92.06 82 ASP A N 1
ATOM 649 C CA . ASP A 1 82 ? 2.302 -20.926 -0.043 1.00 92.06 82 ASP A CA 1
ATOM 650 C C . ASP A 1 82 ? 2.858 -19.765 -0.904 1.00 92.06 8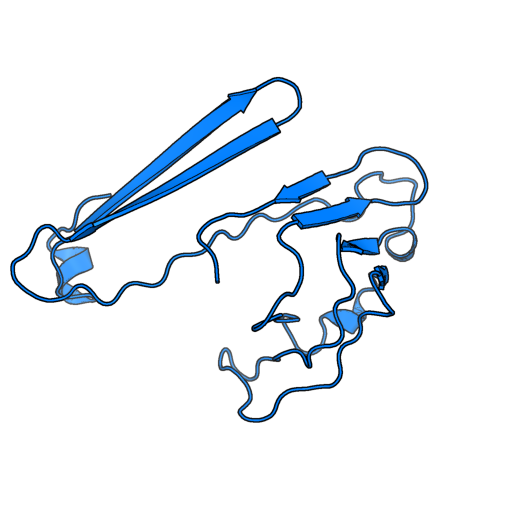2 ASP A C 1
ATOM 652 O O . ASP A 1 82 ? 3.612 -19.971 -1.853 1.00 92.06 82 ASP A O 1
ATOM 656 N N . GLY A 1 83 ? 2.445 -18.526 -0.598 1.00 89.50 83 GLY A N 1
ATOM 657 C CA . GLY A 1 83 ? 2.852 -17.310 -1.317 1.00 89.50 83 GLY A CA 1
ATOM 658 C C . GLY A 1 83 ? 2.136 -17.055 -2.651 1.00 89.50 83 GLY A C 1
ATOM 659 O O . GLY A 1 83 ? 2.470 -16.094 -3.341 1.00 89.50 83 GLY A O 1
ATOM 660 N N . LEU A 1 84 ? 1.152 -17.878 -3.027 1.00 94.06 84 LEU A N 1
ATOM 661 C CA . LEU A 1 84 ? 0.400 -17.752 -4.279 1.00 94.06 84 LEU A CA 1
ATOM 662 C C . LEU A 1 84 ? -1.076 -17.442 -4.025 1.00 94.06 84 LEU A C 1
ATOM 664 O O . LEU A 1 84 ? -1.666 -17.929 -3.064 1.00 94.06 84 LEU A O 1
ATOM 668 N N . LEU A 1 85 ? -1.693 -16.667 -4.922 1.00 94.88 85 LEU A N 1
ATOM 669 C CA . LEU A 1 85 ? -3.136 -16.416 -4.900 1.00 94.88 85 LEU A CA 1
ATOM 670 C C . LEU A 1 85 ? -3.920 -17.718 -5.059 1.00 94.88 85 LEU A C 1
ATOM 672 O O . LEU A 1 85 ? -3.699 -18.479 -6.002 1.00 94.88 85 LEU A O 1
ATOM 676 N N . LEU A 1 86 ? -4.899 -17.929 -4.180 1.00 95.31 86 LEU A N 1
ATOM 677 C CA . LEU A 1 86 ? -5.882 -18.987 -4.369 1.00 95.31 86 LEU A CA 1
ATOM 678 C C . LEU A 1 86 ? -6.711 -18.721 -5.639 1.00 95.31 86 LEU A C 1
ATOM 680 O O . LEU A 1 86 ? -7.048 -17.560 -5.913 1.00 95.31 86 LEU A O 1
ATOM 684 N N . PRO A 1 87 ? -7.077 -19.768 -6.406 1.00 93.50 87 PRO A N 1
ATOM 685 C CA . PRO A 1 87 ? -7.896 -19.612 -7.607 1.00 93.50 87 PRO A CA 1
ATOM 686 C C . PRO A 1 87 ? -9.255 -18.985 -7.296 1.00 93.50 87 PRO A C 1
ATOM 688 O O . PRO A 1 87 ? -9.657 -18.027 -7.957 1.00 93.50 87 PRO A O 1
ATOM 691 N N . ASP A 1 88 ? -9.912 -19.487 -6.250 1.00 96.25 88 ASP A N 1
ATOM 692 C CA . ASP A 1 88 ? -11.262 -19.083 -5.882 1.00 96.25 88 ASP A CA 1
ATOM 693 C C . ASP A 1 88 ? -11.252 -17.931 -4.868 1.00 96.25 88 ASP A C 1
ATOM 695 O O . ASP A 1 88 ? -10.505 -17.968 -3.878 1.00 96.25 88 ASP A O 1
ATOM 699 N N . PRO A 1 89 ? -12.092 -16.903 -5.075 1.00 96.19 89 PRO A N 1
ATOM 700 C CA . PRO A 1 89 ? -12.250 -15.832 -4.108 1.00 96.19 89 PRO A CA 1
ATOM 701 C C . PRO A 1 89 ? -12.963 -16.319 -2.839 1.00 96.19 89 PRO A C 1
ATOM 703 O O . PRO A 1 89 ? -13.711 -17.296 -2.855 1.00 96.19 89 PRO A O 1
ATOM 706 N N . GLN A 1 90 ? -12.761 -15.597 -1.740 1.00 96.44 90 GLN A N 1
ATOM 707 C CA . GLN A 1 90 ? -13.366 -15.867 -0.438 1.00 96.44 90 GLN A CA 1
ATOM 708 C C . GLN A 1 90 ? -14.369 -14.765 -0.063 1.00 96.44 90 GLN A C 1
ATOM 710 O O . GLN A 1 90 ? -14.220 -13.623 -0.511 1.00 96.44 90 GLN A O 1
ATOM 715 N N . PRO A 1 91 ? -15.390 -15.064 0.760 1.00 96.81 91 PRO A N 1
ATOM 716 C CA . PRO A 1 91 ? -16.302 -14.046 1.270 1.00 96.81 91 PRO A CA 1
ATOM 717 C C . PRO A 1 91 ? -15.550 -12.884 1.929 1.00 96.81 91 PRO A C 1
ATOM 719 O O . PRO A 1 91 ? -14.553 -13.090 2.625 1.00 96.81 91 PRO A O 1
ATOM 722 N N . THR A 1 92 ? -16.031 -11.660 1.712 1.00 97.25 92 THR A N 1
ATOM 723 C CA . THR A 1 92 ? -15.436 -10.480 2.343 1.00 97.25 92 THR A CA 1
ATOM 724 C C . THR A 1 92 ? -15.684 -10.489 3.856 1.00 97.25 92 THR A C 1
ATOM 726 O O . THR A 1 92 ? -16.817 -10.720 4.281 1.00 97.25 92 THR A O 1
ATOM 729 N N . PRO A 1 93 ? -14.658 -10.225 4.687 1.00 97.38 93 PRO A N 1
ATOM 730 C CA . PRO A 1 93 ? -14.833 -9.998 6.120 1.00 97.38 93 PRO A CA 1
ATOM 731 C C . PRO A 1 93 ? -15.305 -8.566 6.437 1.00 97.38 93 PRO A C 1
ATOM 733 O O . PRO A 1 93 ? -15.406 -8.197 7.605 1.00 97.38 93 PRO A O 1
ATOM 736 N N . ILE A 1 94 ? -15.520 -7.728 5.416 1.00 98.19 94 ILE A N 1
ATOM 737 C CA . ILE A 1 94 ? -15.879 -6.319 5.569 1.00 98.19 94 ILE A CA 1
ATOM 738 C C . ILE A 1 94 ? -17.399 -6.192 5.672 1.00 98.19 94 ILE A C 1
ATOM 740 O O . ILE A 1 94 ? -18.142 -6.597 4.780 1.00 98.19 94 ILE A O 1
ATOM 744 N N . GLU A 1 95 ? -17.868 -5.565 6.746 1.00 98.00 95 GLU A N 1
ATOM 745 C CA . GLU A 1 95 ? -19.281 -5.284 6.970 1.00 98.00 95 GLU A CA 1
ATOM 746 C C . GLU A 1 95 ? -19.601 -3.857 6.520 1.00 98.00 95 GLU A C 1
ATOM 748 O O . GLU A 1 95 ? -19.254 -2.864 7.172 1.00 98.00 95 GLU A O 1
ATOM 753 N N . GLY A 1 96 ? -20.245 -3.736 5.357 1.00 97.69 96 GLY A N 1
ATOM 754 C CA . GLY A 1 96 ? -20.523 -2.442 4.742 1.00 97.69 96 GLY A CA 1
ATOM 755 C C . GLY A 1 96 ? -19.223 -1.724 4.386 1.00 97.69 96 GLY A C 1
ATOM 756 O O . GLY A 1 96 ? -18.626 -2.014 3.356 1.00 97.69 96 GLY A O 1
ATOM 757 N N . LYS A 1 97 ? -18.793 -0.791 5.242 1.00 98.44 97 LYS A N 1
ATOM 758 C CA . LYS A 1 97 ? -17.558 0.000 5.089 1.00 98.44 97 LYS A CA 1
ATOM 759 C C . LYS A 1 97 ? -16.488 -0.331 6.130 1.00 98.44 97 LYS A C 1
ATOM 761 O O . LYS A 1 97 ? -15.491 0.377 6.215 1.00 98.44 97 LYS A O 1
ATOM 766 N N . THR A 1 98 ? -16.718 -1.310 7.002 1.00 98.50 98 THR A N 1
ATOM 767 C CA . THR A 1 98 ? -15.895 -1.513 8.201 1.00 98.50 98 THR A CA 1
ATOM 768 C C . THR A 1 98 ? -15.301 -2.908 8.245 1.00 98.50 98 THR A C 1
ATOM 770 O O . THR A 1 98 ? -16.025 -3.895 8.192 1.00 98.50 98 THR A O 1
ATOM 773 N N . LEU A 1 99 ? -13.982 -2.981 8.411 1.00 98.50 99 LEU A N 1
ATOM 774 C CA . LEU A 1 99 ? -13.271 -4.208 8.750 1.00 98.50 99 LEU A CA 1
ATOM 775 C C . LEU A 1 99 ? -12.806 -4.122 10.201 1.00 98.50 99 LEU A C 1
ATOM 777 O O . LEU A 1 99 ? -11.931 -3.315 10.529 1.00 98.50 99 LEU A O 1
ATOM 781 N N . ALA A 1 100 ? -13.394 -4.941 11.070 1.00 98.12 100 ALA A N 1
ATOM 782 C CA . ALA A 1 100 ? -12.897 -5.110 12.430 1.00 98.12 100 ALA A CA 1
ATOM 783 C C . ALA A 1 100 ? -11.532 -5.813 12.397 1.00 98.12 100 ALA A C 1
ATOM 785 O O . ALA A 1 100 ? -11.366 -6.806 11.689 1.00 98.12 100 ALA A O 1
ATOM 786 N N . LEU A 1 101 ? -10.558 -5.303 13.154 1.00 98.19 101 LEU A N 1
ATOM 787 C CA . LEU A 1 101 ? -9.224 -5.895 13.219 1.00 98.19 101 LEU A CA 1
ATOM 788 C C . LEU A 1 101 ? -9.094 -6.788 14.451 1.00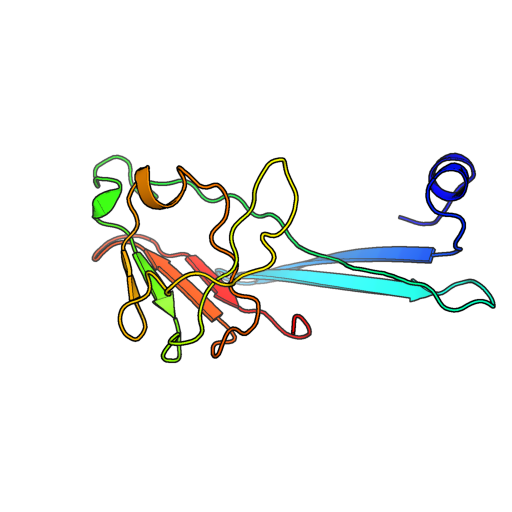 98.19 101 LEU A C 1
ATOM 790 O O . LEU A 1 101 ? -9.377 -6.373 15.571 1.00 98.19 101 LEU A O 1
ATOM 794 N N . TYR A 1 102 ? -8.629 -8.011 14.231 1.00 96.88 102 TYR A N 1
ATOM 795 C CA . TYR A 1 102 ? -8.318 -9.011 15.249 1.00 96.88 102 TYR A CA 1
ATOM 796 C C . TYR A 1 102 ? -7.274 -9.970 14.667 1.00 96.88 102 TYR A C 1
ATOM 798 O O . TYR A 1 102 ? -7.164 -10.089 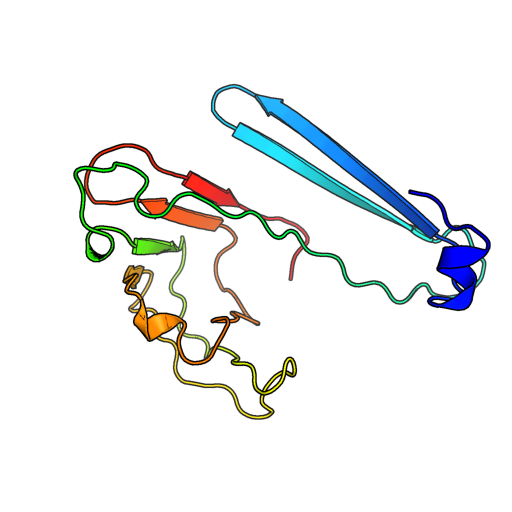13.450 1.00 96.88 102 TYR A O 1
ATOM 806 N N . GLU A 1 103 ? -6.471 -10.625 15.504 1.00 96.56 103 GLU A N 1
ATOM 807 C CA . GLU A 1 103 ? -5.275 -11.350 15.031 1.00 96.56 103 GLU A CA 1
ATOM 808 C C . GLU A 1 103 ? -5.603 -12.468 14.033 1.00 96.56 103 GLU A C 1
ATOM 810 O O . GLU A 1 103 ? -5.008 -12.524 12.959 1.00 96.56 103 GLU A O 1
ATOM 815 N N . LYS A 1 104 ? -6.635 -13.270 14.327 1.00 97.12 104 LYS A N 1
ATOM 816 C CA . LYS A 1 104 ? -7.052 -14.398 13.478 1.00 97.12 104 LYS A CA 1
ATOM 817 C C . LYS A 1 104 ? -7.517 -14.010 12.073 1.00 97.12 104 LYS A C 1
ATOM 819 O O . LYS A 1 104 ? -7.641 -14.873 11.213 1.00 97.12 104 LYS A O 1
ATOM 824 N N . LEU A 1 105 ? -7.777 -12.726 11.812 1.00 96.56 105 LEU A N 1
ATOM 825 C CA . LEU A 1 105 ? -8.107 -12.236 10.470 1.00 96.56 105 LEU A CA 1
ATOM 826 C C . LEU A 1 105 ? -6.992 -12.551 9.451 1.00 96.56 105 LEU A C 1
ATOM 828 O O . LEU A 1 105 ? -7.268 -12.669 8.250 1.00 96.56 105 LEU A O 1
ATOM 832 N N . PHE A 1 106 ? -5.759 -12.689 9.947 1.00 95.25 106 PHE A N 1
ATOM 833 C CA . PHE A 1 106 ? -4.531 -12.859 9.176 1.00 95.25 106 PHE A CA 1
ATOM 834 C C . PHE A 1 106 ? -3.899 -14.257 9.316 1.00 95.25 106 PHE A C 1
ATOM 836 O O . PHE A 1 106 ? -2.784 -14.450 8.840 1.00 95.25 106 PHE A O 1
ATOM 843 N N . ASP A 1 107 ? -4.585 -15.228 9.942 1.00 94.62 107 ASP A N 1
ATOM 844 C CA . ASP A 1 107 ? -4.090 -16.616 10.055 1.00 94.62 107 ASP A CA 1
ATOM 845 C C . ASP A 1 107 ? -3.903 -17.256 8.662 1.00 94.62 107 ASP A C 1
ATOM 847 O O . ASP A 1 107 ? -2.932 -17.973 8.429 1.00 94.62 107 ASP A O 1
ATOM 851 N N . ASP A 1 108 ? -4.795 -16.924 7.719 1.00 91.69 108 ASP A N 1
ATOM 852 C CA . ASP A 1 108 ? -4.746 -17.333 6.306 1.00 91.69 108 ASP A CA 1
ATOM 853 C C . ASP A 1 108 ? -4.038 -16.286 5.420 1.00 91.69 108 ASP A C 1
ATOM 855 O O . ASP A 1 108 ? -4.465 -16.009 4.292 1.00 91.69 108 ASP A O 1
ATOM 859 N N . ASP A 1 109 ? -2.980 -15.665 5.951 1.00 94.50 109 ASP A N 1
ATOM 860 C CA . ASP A 1 109 ? -2.167 -14.655 5.263 1.00 94.50 109 ASP A CA 1
ATOM 861 C C . ASP A 1 109 ? -2.983 -13.384 4.897 1.00 94.50 109 ASP A C 1
ATOM 863 O O . ASP A 1 109 ? -4.035 -13.085 5.480 1.00 94.50 109 ASP A O 1
ATOM 867 N N . ALA A 1 110 ? -2.486 -12.577 3.960 1.00 95.50 110 ALA A N 1
ATOM 868 C CA . ALA A 1 110 ? -3.067 -11.303 3.560 1.00 95.50 110 ALA A CA 1
ATOM 869 C C . ALA A 1 110 ? -4.550 -11.399 3.138 1.00 95.50 110 ALA A C 1
ATOM 871 O O . ALA A 1 110 ? -4.972 -12.300 2.410 1.00 95.50 110 ALA A O 1
ATOM 872 N N . VAL A 1 111 ? -5.339 -10.397 3.546 1.00 96.94 111 VAL A N 1
ATOM 873 C CA . VAL A 1 111 ? -6.674 -10.118 2.992 1.00 96.94 111 VAL A CA 1
ATOM 874 C C . VAL A 1 111 ? -6.489 -9.201 1.785 1.00 96.94 111 VAL A C 1
ATOM 876 O O . VAL A 1 111 ? -6.155 -8.029 1.954 1.00 96.94 111 VAL A O 1
ATOM 879 N N . ILE A 1 112 ? -6.699 -9.711 0.573 1.00 96.62 112 ILE A N 1
ATOM 880 C CA . ILE A 1 112 ? -6.442 -8.949 -0.655 1.00 96.62 112 ILE A CA 1
ATOM 881 C C . ILE A 1 112 ? -7.767 -8.495 -1.264 1.00 96.62 112 ILE A C 1
ATOM 883 O O . ILE A 1 112 ? -8.595 -9.316 -1.656 1.00 96.62 112 ILE A O 1
ATOM 887 N N . LEU A 1 113 ? -7.959 -7.182 -1.372 1.00 96.00 113 LEU A N 1
ATOM 888 C CA . LEU A 1 113 ? -9.054 -6.593 -2.138 1.00 96.00 113 LEU A CA 1
ATOM 889 C C .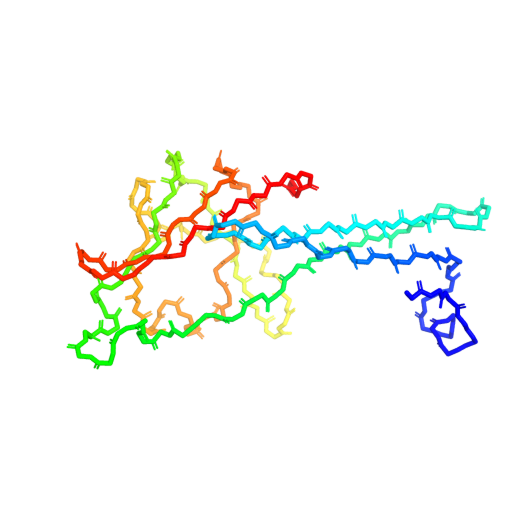 LEU A 1 113 ? -8.544 -6.385 -3.569 1.00 96.00 113 LEU A C 1
ATOM 891 O O . LEU A 1 113 ? -7.791 -5.449 -3.813 1.00 96.00 113 LEU A O 1
ATOM 895 N N . ASP A 1 114 ? -8.926 -7.265 -4.498 1.00 93.94 114 ASP A N 1
ATOM 896 C CA . ASP A 1 114 ? -8.522 -7.180 -5.915 1.00 93.94 114 ASP A CA 1
ATOM 897 C C . ASP A 1 114 ? -9.468 -6.317 -6.769 1.00 93.94 114 ASP A C 1
ATOM 899 O O . ASP A 1 114 ? -9.204 -6.071 -7.943 1.00 93.94 114 ASP A O 1
ATOM 903 N N . ARG A 1 115 ? -10.581 -5.867 -6.178 1.00 94.19 115 ARG A N 1
ATOM 904 C CA . ARG A 1 115 ? -11.572 -4.958 -6.772 1.00 94.19 115 ARG A CA 1
ATOM 905 C C . ARG A 1 115 ? -12.113 -3.988 -5.712 1.00 94.19 115 ARG A C 1
ATOM 907 O O . ARG A 1 115 ? -13.301 -4.064 -5.387 1.00 94.19 115 ARG A O 1
ATOM 914 N N . PRO A 1 116 ? -11.258 -3.139 -5.111 1.00 94.94 116 PRO A N 1
ATOM 915 C CA . PRO A 1 116 ? -11.704 -2.195 -4.094 1.00 94.94 116 PRO A CA 1
ATOM 916 C C . PRO A 1 116 ? -12.684 -1.182 -4.699 1.00 94.94 116 PRO A C 1
ATOM 918 O O . PRO A 1 116 ? -12.456 -0.653 -5.786 1.00 94.94 116 PRO A O 1
ATOM 921 N N . ALA A 1 117 ? -13.777 -0.901 -3.991 1.00 96.00 117 ALA A N 1
ATOM 922 C CA . ALA A 1 117 ? -14.707 0.163 -4.367 1.00 96.00 117 ALA A CA 1
ATOM 923 C C . ALA A 1 117 ? -14.178 1.550 -3.964 1.00 96.00 117 ALA A C 1
ATOM 925 O O . ALA A 1 117 ? -14.488 2.552 -4.607 1.00 96.00 117 ALA A O 1
ATOM 926 N N . SER A 1 118 ? -13.380 1.605 -2.898 1.00 96.81 118 SER A N 1
ATOM 927 C CA . SER A 1 118 ? -12.847 2.837 -2.323 1.00 96.81 118 SER A CA 1
ATOM 928 C C . SER A 1 118 ? -11.488 3.222 -2.908 1.00 96.81 118 SER A C 1
ATOM 930 O O . SER A 1 118 ? -10.738 2.391 -3.411 1.00 96.81 118 SER A O 1
ATOM 932 N N . THR A 1 119 ? -11.125 4.496 -2.752 1.00 96.75 119 THR A N 1
ATOM 933 C CA . THR A 1 119 ? -9.777 5.027 -3.051 1.00 96.75 119 THR A CA 1
ATOM 934 C C . THR A 1 119 ? -9.035 5.513 -1.804 1.00 96.75 119 THR A C 1
ATOM 936 O O . THR A 1 119 ? -7.943 6.080 -1.893 1.00 96.75 119 THR A O 1
ATOM 939 N N . SER A 1 120 ? -9.623 5.300 -0.625 1.00 97.69 120 SER A N 1
ATOM 940 C CA . SER A 1 120 ? -8.947 5.477 0.652 1.00 97.69 120 SER A CA 1
ATOM 941 C C . SER A 1 120 ? -9.493 4.548 1.733 1.00 97.69 120 SER A C 1
ATOM 943 O O . SER A 1 120 ? -10.613 4.032 1.655 1.00 97.69 120 SER A O 1
ATOM 945 N N . VAL A 1 121 ? -8.670 4.334 2.756 1.00 98.25 121 VAL A N 1
ATOM 946 C CA . VAL A 1 121 ? -8.996 3.561 3.948 1.00 98.25 121 VAL A CA 1
ATOM 947 C C . VAL A 1 121 ? -8.426 4.249 5.179 1.00 98.25 121 VAL A C 1
ATOM 949 O O . VAL A 1 121 ? -7.300 4.752 5.184 1.00 98.25 121 VAL A O 1
ATOM 952 N N . ARG A 1 122 ? -9.215 4.264 6.249 1.00 98.69 122 ARG A N 1
ATOM 953 C CA . ARG A 1 122 ? -8.869 4.914 7.507 1.00 98.69 122 ARG A CA 1
ATOM 954 C C . ARG A 1 122 ? -8.677 3.884 8.617 1.00 98.69 122 ARG A C 1
ATOM 956 O O . ARG A 1 122 ? -9.614 3.176 8.969 1.00 98.69 122 ARG A O 1
ATOM 963 N N . TYR A 1 123 ? -7.499 3.859 9.226 1.00 98.75 123 TYR A N 1
ATOM 964 C CA . TYR A 1 123 ? -7.137 3.032 10.376 1.00 98.75 123 TYR A CA 1
ATOM 965 C C . TYR A 1 123 ? -7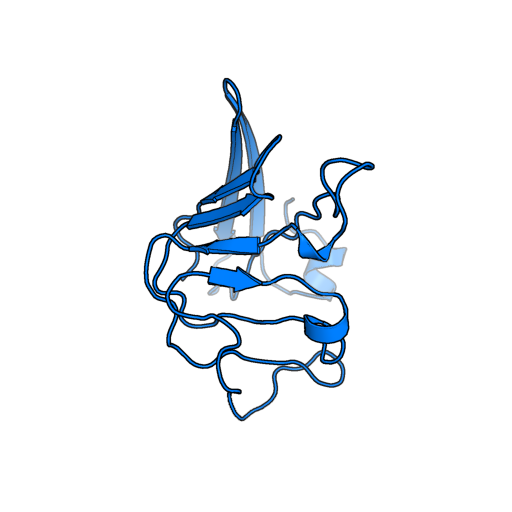.204 3.847 11.676 1.00 98.75 123 TYR A C 1
ATOM 967 O O . TYR A 1 123 ? -6.428 4.787 11.858 1.00 98.75 123 TYR A O 1
ATOM 975 N N . ALA A 1 124 ? -8.132 3.518 12.588 1.00 98.69 124 ALA A N 1
ATOM 976 C CA . ALA A 1 124 ? -8.071 3.986 13.983 1.00 98.69 124 ALA A CA 1
ATOM 977 C C . ALA A 1 124 ? -8.993 3.212 14.935 1.00 98.69 124 ALA A C 1
ATOM 979 O O . ALA A 1 124 ? -9.841 2.423 14.520 1.00 98.69 124 ALA A O 1
ATOM 980 N N . ALA A 1 125 ? -8.866 3.546 16.220 1.00 98.38 125 ALA A N 1
ATOM 981 C CA . ALA A 1 125 ? -9.856 3.267 17.247 1.00 98.38 125 ALA A CA 1
ATOM 982 C C . ALA A 1 125 ? -10.927 4.376 17.339 1.00 98.38 125 ALA A C 1
ATOM 984 O O . ALA A 1 125 ? -10.932 5.336 16.567 1.00 98.38 125 ALA A O 1
ATOM 985 N N . ALA A 1 126 ? -11.858 4.252 18.292 1.00 97.12 126 ALA A N 1
ATOM 986 C CA . ALA A 1 126 ? -12.880 5.274 18.561 1.00 97.12 126 ALA A CA 1
ATOM 987 C C . ALA A 1 126 ? -12.308 6.600 19.105 1.00 97.12 126 ALA A C 1
ATOM 989 O O . ALA A 1 126 ? -12.942 7.644 18.972 1.00 97.12 126 ALA A O 1
ATOM 990 N N . ARG A 1 127 ? -11.112 6.563 19.705 1.00 96.00 127 ARG A N 1
ATOM 991 C CA . ARG A 1 127 ? -10.377 7.728 20.216 1.00 96.00 127 ARG A CA 1
ATOM 992 C C . ARG A 1 127 ? -8.902 7.639 19.830 1.00 96.00 127 ARG A C 1
ATOM 994 O O . ARG A 1 127 ? -8.393 6.539 19.625 1.00 96.00 127 ARG A O 1
ATOM 1001 N N . GLY A 1 128 ? -8.216 8.780 19.821 1.00 96.94 128 GLY A N 1
ATOM 1002 C CA . GLY A 1 128 ? -6.773 8.848 19.590 1.00 96.94 128 GLY A CA 1
ATOM 1003 C C . GLY A 1 128 ? -6.379 9.139 18.136 1.00 96.94 128 GLY A C 1
ATOM 1004 O O . GLY A 1 128 ? -7.208 9.624 17.361 1.00 96.94 128 GLY A O 1
ATOM 1005 N N . PRO A 1 129 ? -5.104 8.899 17.777 1.00 97.88 129 PRO A N 1
ATOM 1006 C CA . PRO A 1 129 ? -4.585 9.166 16.445 1.00 97.88 129 PRO A CA 1
ATOM 1007 C C . PRO A 1 129 ? -5.197 8.229 15.403 1.00 97.88 129 PRO A C 1
ATOM 1009 O O . PRO A 1 129 ? -5.754 7.173 15.712 1.00 97.88 129 PRO A O 1
ATOM 1012 N N . ALA A 1 130 ? -5.061 8.635 14.147 1.00 98.25 130 ALA A N 1
ATOM 1013 C CA . ALA A 1 130 ? -5.566 7.916 12.997 1.00 98.25 130 ALA A CA 1
ATOM 1014 C C . ALA A 1 130 ? -4.596 8.026 11.834 1.00 98.25 130 ALA A C 1
ATOM 1016 O O . ALA A 1 130 ? -3.888 9.025 11.708 1.00 98.25 130 ALA A O 1
ATOM 1017 N N . ILE A 1 131 ? -4.627 7.018 10.974 1.00 98.44 131 ILE A N 1
ATOM 1018 C CA . ILE A 1 131 ? -3.909 7.021 9.708 1.00 98.44 131 ILE A CA 1
ATOM 1019 C C . ILE A 1 131 ? -4.949 6.868 8.612 1.00 98.44 131 ILE A C 1
ATOM 1021 O O . ILE A 1 131 ? -5.790 5.973 8.670 1.00 98.44 131 ILE A O 1
ATOM 1025 N N . GLU A 1 132 ? -4.910 7.755 7.631 1.00 98.38 132 GLU A N 1
ATOM 1026 C CA . GLU A 1 132 ? -5.660 7.599 6.394 1.00 98.38 132 GLU A CA 1
ATOM 1027 C C . GLU A 1 132 ? -4.668 7.333 5.272 1.00 98.38 132 GLU A C 1
ATOM 1029 O O . GLU A 1 132 ? -3.693 8.066 5.107 1.00 98.38 132 GLU A O 1
ATOM 1034 N N . MET A 1 133 ? -4.914 6.266 4.523 1.00 97.81 133 MET A N 1
ATOM 1035 C CA . MET A 1 133 ? -4.177 5.950 3.313 1.00 97.81 133 MET A CA 1
ATOM 1036 C C . MET A 1 133 ? -5.120 6.149 2.139 1.00 97.81 133 MET A C 1
ATOM 1038 O O . MET A 1 133 ? -6.178 5.529 2.093 1.00 97.81 133 MET A O 1
ATOM 1042 N N . SER A 1 134 ? -4.735 7.006 1.201 1.00 96.94 134 SER A N 1
ATOM 1043 C CA . SER A 1 134 ? -5.436 7.193 -0.067 1.00 96.94 134 SER A CA 1
ATOM 1044 C C . SER A 1 134 ? -4.495 6.883 -1.220 1.00 96.94 134 SER A C 1
ATOM 1046 O O . SER A 1 134 ? -3.278 7.025 -1.091 1.00 96.94 134 SER A O 1
ATOM 1048 N N . TRP A 1 135 ? -5.052 6.430 -2.336 1.00 95.75 135 TRP A N 1
ATOM 1049 C CA . TRP A 1 135 ? -4.279 6.044 -3.509 1.00 95.75 135 TRP A CA 1
ATOM 1050 C C . TRP A 1 135 ? -4.936 6.529 -4.796 1.00 95.75 135 TRP A C 1
ATOM 1052 O O . TRP A 1 135 ? -6.137 6.788 -4.873 1.00 95.75 135 TRP A O 1
ATOM 1062 N N . ARG A 1 136 ? -4.105 6.672 -5.829 1.00 93.88 136 ARG A N 1
ATOM 1063 C CA . ARG A 1 136 ? -4.495 6.957 -7.213 1.00 93.88 136 ARG A CA 1
ATOM 1064 C C . ARG A 1 136 ? -3.566 6.176 -8.133 1.00 93.88 136 ARG A C 1
ATOM 1066 O O . ARG A 1 136 ? -2.390 6.039 -7.815 1.00 93.88 136 ARG A O 1
ATOM 1073 N N . GLY A 1 137 ? -4.080 5.685 -9.258 1.00 88.31 137 GLY A N 1
ATOM 1074 C CA . GLY A 1 137 ? -3.283 4.912 -10.221 1.00 88.31 137 GLY A CA 1
ATOM 1075 C C . GLY A 1 137 ? -2.963 3.474 -9.791 1.00 88.31 137 GLY A C 1
ATOM 1076 O O . GLY A 1 137 ? -2.249 2.786 -10.512 1.00 88.31 137 GLY A O 1
ATOM 1077 N N . PHE A 1 138 ? -3.506 3.022 -8.658 1.00 81.62 138 PHE A N 1
ATOM 1078 C CA . PHE A 1 138 ? -3.569 1.617 -8.260 1.00 81.62 138 PHE A CA 1
ATOM 1079 C C . PHE A 1 138 ? -5.005 1.153 -8.518 1.00 81.62 138 PHE A C 1
ATOM 1081 O O . PHE A 1 138 ? -5.923 1.682 -7.886 1.00 81.62 138 PHE A O 1
ATOM 1088 N N . ASN A 1 139 ? -5.178 0.259 -9.493 1.00 58.09 139 ASN A N 1
ATOM 1089 C CA . ASN A 1 139 ? -6.467 -0.296 -9.912 1.00 58.09 139 ASN A CA 1
ATOM 1090 C C . ASN A 1 139 ? -6.580 -1.753 -9.479 1.00 58.09 139 ASN A C 1
ATOM 1092 O O . ASN A 1 139 ? -5.539 -2.446 -9.553 1.00 58.09 139 ASN A O 1
#

Foldseek 3Di:
DWDDPVNCVVQVFGKDWDWDWDDDVVDIDIDIDIDRPDDDDHDDDDDDDDDDDQVPDPPDHSQLKKKFFPFFFQDFWWFDDPRDTDPDGHGDCADGGIHGDDDVVQVRHDTGDPPGPGQKMKMDGPDDDIDIDGDDPPD

Secondary structure (DSSP, 8-state):
-B--HHHHHHS-S-EEEEEEEEEETTEEEEEEEEEE-SSS-------------SSSSTTS-GGG-EEEESS---SPBB-EETTEE-SS-B----BTTEEE--GGGGTTS--B-SS-S-SEEEEE-SSS-EEEEE-SS--